Protein AF-Q4TG01-F1 (afdb_monomer)

pLDDT: mean 71.56, std 13.38, range [30.19, 90.31]

Solvent-accessible surface area (backbone atoms only — not comparable to full-atom values): 10300 Å² total; per-residue (Å²): 98,73,43,61,53,50,43,49,49,64,72,42,38,66,60,51,39,54,54,36,49,78,69,76,40,91,47,65,64,83,68,32,69,66,52,48,52,52,53,52,48,51,32,52,52,37,49,50,50,49,52,48,51,61,62,65,54,68,92,86,72,53,66,72,56,43,50,50,54,52,51,54,49,53,53,51,48,56,49,51,63,70,73,43,75,96,60,81,84,50,58,83,68,60,74,43,61,68,64,52,43,45,57,72,39,56,73,74,56,63,52,87,84,39,61,79,87,46,28,66,51,44,50,56,53,55,71,29,66,68,59,50,52,46,34,71,74,60,34,60,84,54,31,62,78,72,60,56,87,89,33,57,61,60,49,50,53,51,49,62,55,48,55,78,46,40,74,51,53,62,48,52,70,75,74,109

Mean predicted aligned error: 15.12 Å

Secondary structure (DSSP, 8-state):
-HHHHHHHHHHTHHHHHHHHHHTT---HHHH-HHHHHHHHHHHHHHHHHHHHHHHH-STT--HHHHHHHHHHHHHHHHHHHHHS-SS-TTHHHHTTHHHHHHHH-GGG--STTS-HHHHHHHHHHHT-HHHHHHHHHH-HHHHGGGS-TT-HHHHHHHHHHHHHHHHHHHHHHH--

Sequence (176 aa):
TQGKVLHRCFELREEICLFLDNKGKDTTQLRDERFLCEMAFLCDITSHLNAVNLQLQGRGRVISDMYRTVKAFQTKRTLWEAQMPKENRFADFEAPKSRFALLSNPFAVDVESSPPNLQMELVELQCNDALKANSAAVGAAEFVRFLPDTMPQLITQAAQTLSMFGSTYLCEQLFS

Radius of gyration: 19.83 Å; Cα contacts (8 Å, |Δi|>4): 94; chains: 1; bounding box: 43×32×57 Å

Foldseek 3Di:
DVLVVLVVCLVCLVVVLVVCVVVVHDSPLSVDPVSNVVSVVVSVLVVLVLVLVVQQDDAPDFLVSNLVSVVVNVVVVVVVVVVDDPDCVCVVVVVCPVLVVCLSCLLPRDLVPDDPVQNVVSVVCNPDVVLVVVCRRPPSLCSLVVDDPVRVVSNVSSCVVVVVCVVVVVVVVVVD

Nearest PDB structures (foldseek):
  5xy9-assembly1_A  TM=2.878E-01  e=9.868E+00  Homo sapiens

Structure (mmCIF, N/CA/C/O backbone):
data_AF-Q4TG01-F1
#
_entry.id   AF-Q4TG01-F1
#
loop_
_atom_site.group_PDB
_atom_site.id
_atom_site.type_symbol
_atom_site.label_atom_id
_atom_site.label_alt_id
_atom_site.label_comp_id
_atom_site.label_asym_id
_atom_site.label_entity_id
_atom_site.label_seq_id
_atom_site.pdbx_PDB_ins_code
_atom_site.Cartn_x
_atom_site.Cartn_y
_atom_site.Cartn_z
_atom_site.occupancy
_atom_site.B_iso_or_equiv
_atom_site.auth_seq_id
_atom_site.auth_comp_id
_atom_site.auth_asym_id
_atom_site.auth_atom_id
_atom_site.pdbx_PDB_model_num
ATOM 1 N N . THR A 1 1 ? -5.962 -4.593 -12.462 1.00 56.16 1 THR A N 1
ATOM 2 C CA . THR A 1 1 ? -5.374 -3.706 -11.438 1.00 56.16 1 THR A CA 1
ATOM 3 C C . THR A 1 1 ? -4.028 -3.189 -11.917 1.00 56.16 1 THR A C 1
ATOM 5 O O . THR A 1 1 ? -3.395 -3.845 -12.741 1.00 56.16 1 THR A O 1
ATOM 8 N N . GLN A 1 2 ? -3.594 -2.018 -11.436 1.00 56.75 2 GLN A N 1
ATOM 9 C CA . GLN A 1 2 ? -2.339 -1.366 -11.852 1.00 56.75 2 GLN A CA 1
ATOM 10 C C . GLN A 1 2 ? -1.096 -2.249 -11.612 1.00 56.75 2 GLN A C 1
ATOM 12 O O . GLN A 1 2 ? -0.195 -2.258 -12.444 1.00 56.75 2 GLN A O 1
ATOM 17 N N . GLY A 1 3 ? -1.096 -3.087 -10.565 1.00 67.12 3 GLY A N 1
ATOM 18 C CA . GLY A 1 3 ? -0.018 -4.057 -10.310 1.00 67.12 3 GLY A CA 1
ATOM 19 C C . GLY A 1 3 ? 0.143 -5.122 -11.403 1.00 67.12 3 GLY A C 1
ATOM 20 O O . GLY A 1 3 ? 1.263 -5.454 -11.772 1.00 67.12 3 GLY A O 1
ATOM 21 N N . LYS A 1 4 ? -0.957 -5.601 -12.007 1.00 69.44 4 LYS A N 1
ATOM 22 C CA . LYS A 1 4 ? -0.893 -6.558 -13.132 1.00 69.44 4 LYS A CA 1
ATOM 23 C C . LYS A 1 4 ? -0.295 -5.929 -14.392 1.00 69.44 4 LYS A C 1
ATOM 25 O O . LYS A 1 4 ? 0.416 -6.602 -15.129 1.00 69.44 4 LYS A O 1
ATOM 30 N N . VAL A 1 5 ? -0.581 -4.647 -14.633 1.00 76.12 5 VAL A N 1
ATOM 31 C CA . VAL A 1 5 ? -0.000 -3.897 -15.757 1.00 76.12 5 VAL A CA 1
ATOM 32 C C . VAL A 1 5 ? 1.498 -3.716 -15.541 1.00 76.12 5 VAL A C 1
ATOM 34 O O . VAL A 1 5 ? 2.272 -3.981 -16.451 1.00 76.12 5 VAL A O 1
ATOM 37 N N . LEU A 1 6 ? 1.910 -3.341 -14.327 1.00 74.81 6 LEU A N 1
ATOM 38 C CA . LEU A 1 6 ? 3.318 -3.163 -13.980 1.00 74.81 6 LEU A CA 1
ATOM 39 C C . LEU A 1 6 ? 4.114 -4.471 -14.118 1.00 74.81 6 LEU A C 1
ATOM 41 O O . LEU A 1 6 ? 5.146 -4.483 -14.784 1.00 74.81 6 LEU A O 1
ATOM 45 N N . HIS A 1 7 ? 3.583 -5.575 -13.581 1.00 77.31 7 HIS A N 1
ATOM 46 C CA . HIS A 1 7 ? 4.184 -6.904 -13.715 1.00 77.31 7 HIS A CA 1
ATOM 47 C C . HIS A 1 7 ? 4.328 -7.308 -15.186 1.00 77.31 7 HIS A C 1
ATOM 49 O O . HIS A 1 7 ? 5.380 -7.775 -15.614 1.00 77.31 7 HIS A O 1
ATOM 55 N N . ARG A 1 8 ? 3.291 -7.063 -15.997 1.00 80.75 8 ARG A N 1
ATOM 56 C CA . ARG A 1 8 ? 3.320 -7.383 -17.426 1.00 80.75 8 ARG A CA 1
ATOM 57 C C . ARG A 1 8 ? 4.301 -6.511 -18.211 1.00 80.75 8 ARG A C 1
ATOM 59 O O . ARG A 1 8 ? 4.958 -7.016 -19.115 1.00 80.75 8 ARG A O 1
ATOM 66 N N . C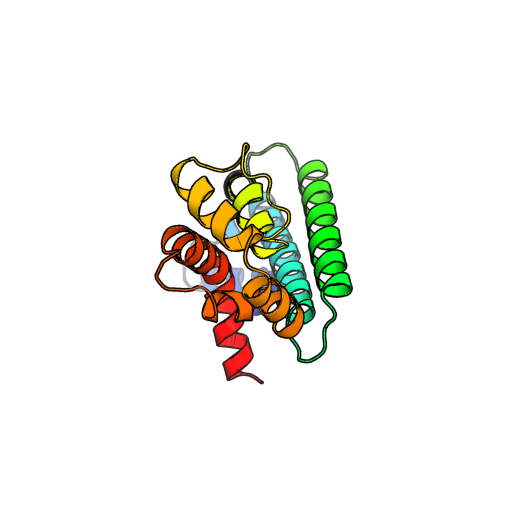YS A 1 9 ? 4.420 -5.228 -17.870 1.00 82.00 9 CYS A N 1
ATOM 67 C CA . CYS A 1 9 ? 5.432 -4.343 -18.447 1.00 82.00 9 CYS A CA 1
ATOM 68 C C . CYS A 1 9 ? 6.853 -4.794 -18.092 1.00 82.00 9 CYS A C 1
ATOM 70 O O . CYS A 1 9 ? 7.737 -4.704 -18.935 1.00 82.00 9 CYS A O 1
ATOM 72 N N . PHE A 1 10 ? 7.077 -5.289 -16.872 1.00 82.31 10 PHE A N 1
ATOM 73 C CA . PHE A 1 10 ? 8.383 -5.796 -16.452 1.00 82.31 10 PHE A CA 1
ATOM 74 C C . PHE A 1 10 ? 8.762 -7.110 -17.159 1.00 82.31 10 PHE A C 1
ATOM 76 O O . PHE A 1 10 ? 9.911 -7.289 -17.571 1.00 82.31 10 PHE A O 1
ATOM 83 N N . GLU A 1 11 ? 7.792 -8.012 -17.347 1.00 85.44 11 GLU A N 1
ATOM 84 C CA . GLU A 1 11 ? 7.964 -9.242 -18.133 1.00 85.44 11 GLU A CA 1
ATOM 85 C C . GLU A 1 11 ? 8.321 -8.945 -19.589 1.00 85.44 11 GLU A C 1
ATOM 87 O O . GLU A 1 11 ? 9.256 -9.536 -20.114 1.00 85.44 11 GLU A O 1
ATOM 92 N N . LEU A 1 12 ? 7.594 -8.014 -20.216 1.00 87.00 12 LEU A N 1
ATOM 93 C CA . LEU A 1 12 ? 7.741 -7.664 -21.632 1.00 87.00 12 LEU A CA 1
ATOM 94 C C . LEU A 1 12 ? 8.785 -6.568 -21.889 1.00 87.00 12 LEU A C 1
ATOM 96 O O . LEU A 1 12 ? 8.771 -5.924 -22.939 1.00 87.00 12 LEU A O 1
ATOM 100 N N . ARG A 1 13 ? 9.647 -6.268 -20.913 1.00 87.56 13 ARG A N 1
ATOM 101 C CA . ARG A 1 13 ? 10.547 -5.108 -20.985 1.00 87.56 13 ARG A CA 1
ATOM 102 C C . ARG A 1 13 ? 11.495 -5.169 -22.184 1.00 87.56 13 ARG A C 1
ATOM 104 O O . ARG A 1 13 ? 11.793 -4.128 -22.760 1.00 87.56 13 ARG A O 1
ATOM 111 N N . GLU A 1 14 ? 11.947 -6.358 -22.583 1.00 85.19 14 GLU A N 1
ATOM 112 C CA . GLU A 1 14 ? 12.873 -6.511 -23.710 1.00 85.19 14 GLU A CA 1
ATOM 113 C C . GLU A 1 14 ? 12.163 -6.267 -25.043 1.00 85.19 14 GLU A C 1
ATOM 115 O O . GLU A 1 14 ? 12.673 -5.553 -25.904 1.00 85.19 14 GLU A O 1
ATOM 120 N N . GLU A 1 15 ? 10.939 -6.766 -25.190 1.00 88.44 15 GLU A N 1
ATOM 121 C CA . GLU A 1 15 ? 10.090 -6.541 -26.355 1.00 88.44 15 GLU A CA 1
ATOM 122 C C . GLU A 1 15 ? 9.647 -5.078 -26.456 1.00 88.44 15 GLU A C 1
ATOM 124 O O . GLU A 1 15 ? 9.612 -4.512 -27.552 1.00 88.44 15 GLU A O 1
ATOM 129 N N . ILE A 1 16 ? 9.352 -4.442 -25.318 1.00 86.25 16 ILE A N 1
ATOM 130 C CA . ILE A 1 16 ? 9.046 -3.010 -25.232 1.00 86.25 16 ILE A CA 1
ATOM 131 C C . ILE A 1 16 ? 10.274 -2.184 -25.632 1.00 86.25 16 ILE A C 1
ATOM 133 O O . ILE A 1 16 ? 10.131 -1.262 -26.437 1.00 86.25 16 ILE A O 1
ATOM 137 N N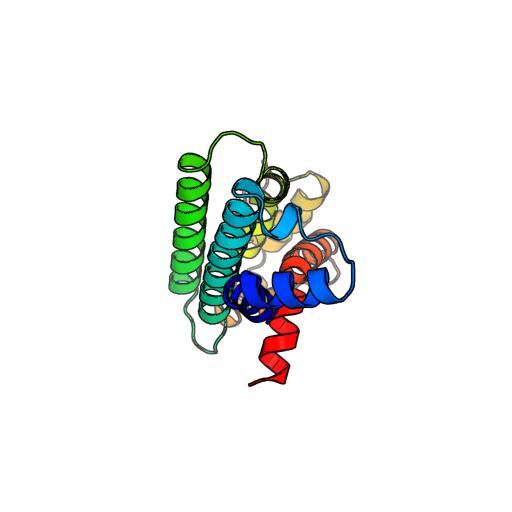 . CYS A 1 17 ? 11.471 -2.531 -25.146 1.00 86.94 17 CYS A N 1
ATOM 138 C CA . CYS A 1 17 ? 12.725 -1.907 -25.576 1.00 86.94 17 CYS A CA 1
ATOM 139 C C . CYS A 1 17 ? 12.904 -2.009 -27.092 1.00 86.94 17 CYS A C 1
ATOM 141 O O . CYS A 1 17 ? 13.040 -0.991 -27.764 1.00 86.94 17 CYS A O 1
ATOM 143 N N . LEU A 1 18 ? 12.814 -3.219 -27.648 1.00 87.25 18 LEU A N 1
ATOM 144 C CA . LEU A 1 18 ? 12.965 -3.452 -29.086 1.00 87.25 18 LEU A CA 1
ATOM 145 C C . LEU A 1 18 ? 11.940 -2.665 -29.913 1.00 87.25 18 LEU A C 1
ATOM 147 O O . LEU A 1 18 ? 12.270 -2.107 -30.961 1.00 87.25 18 LEU A O 1
ATOM 151 N N . PHE A 1 19 ? 10.689 -2.593 -29.456 1.00 89.19 19 PHE A N 1
ATOM 152 C CA . PHE A 1 19 ? 9.652 -1.809 -30.122 1.00 89.19 19 PHE A CA 1
ATOM 153 C C . PHE A 1 19 ? 9.953 -0.304 -30.097 1.00 89.19 19 PHE A C 1
ATOM 155 O O . PHE A 1 19 ? 9.785 0.369 -31.116 1.00 89.19 19 PHE A O 1
ATOM 162 N N . LEU A 1 20 ? 10.396 0.226 -28.956 1.00 86.38 20 LEU A N 1
ATOM 163 C CA . LEU A 1 20 ? 10.711 1.645 -28.784 1.00 86.38 20 LEU A CA 1
ATOM 164 C C . LEU A 1 20 ? 11.962 2.057 -29.568 1.00 86.38 20 LEU A C 1
ATOM 166 O O . LEU A 1 20 ? 11.935 3.090 -30.241 1.00 86.38 20 LEU A O 1
ATOM 170 N N . ASP A 1 21 ? 12.993 1.215 -29.588 1.00 88.31 21 ASP A N 1
ATOM 171 C CA . ASP A 1 21 ? 14.203 1.429 -30.388 1.00 88.31 21 ASP A CA 1
ATOM 172 C C . ASP A 1 21 ? 13.872 1.491 -31.885 1.00 88.31 21 ASP A C 1
ATOM 174 O O . ASP A 1 21 ? 14.289 2.412 -32.588 1.00 88.31 21 ASP A O 1
ATOM 178 N N . ASN A 1 22 ? 13.016 0.582 -32.369 1.00 89.81 22 ASN A N 1
ATOM 179 C CA . ASN A 1 22 ? 12.523 0.588 -33.752 1.00 89.81 22 ASN A CA 1
ATOM 180 C C . ASN A 1 22 ? 11.694 1.838 -34.102 1.00 89.81 22 ASN A C 1
ATOM 182 O O . ASN A 1 22 ? 11.492 2.151 -35.276 1.00 89.81 22 ASN A O 1
ATOM 186 N N . LYS A 1 23 ? 11.195 2.561 -33.096 1.00 90.31 23 LYS A N 1
ATOM 187 C CA . LYS A 1 23 ? 10.497 3.845 -33.248 1.00 90.31 23 LYS A CA 1
ATOM 188 C C . LYS A 1 23 ? 11.417 5.052 -33.029 1.00 90.31 23 LYS A C 1
ATOM 190 O O . LYS A 1 23 ? 10.921 6.179 -33.033 1.00 90.31 23 LYS A O 1
ATOM 195 N N . GLY A 1 24 ? 12.721 4.836 -32.841 1.00 86.50 24 GLY A N 1
ATOM 196 C CA . GLY A 1 24 ? 13.700 5.887 -32.556 1.00 86.50 24 GLY A CA 1
ATOM 197 C C . GLY A 1 24 ? 13.475 6.568 -31.204 1.00 86.50 24 GLY A C 1
ATOM 198 O O . GLY A 1 24 ? 13.753 7.758 -31.065 1.00 86.50 24 GLY A O 1
ATOM 199 N N . LYS A 1 25 ? 12.893 5.857 -30.231 1.00 87.38 25 LYS A N 1
ATOM 200 C CA . LYS A 1 25 ? 12.692 6.344 -28.861 1.00 87.38 25 LYS A CA 1
ATOM 201 C C . LYS A 1 25 ? 13.834 5.873 -27.969 1.00 87.38 25 LYS A C 1
ATOM 203 O O . LYS A 1 25 ? 14.366 4.790 -28.166 1.00 87.38 25 LYS A O 1
ATOM 208 N N . ASP A 1 26 ? 14.186 6.697 -26.988 1.00 84.31 26 ASP A N 1
ATOM 209 C CA . ASP A 1 26 ? 15.216 6.368 -26.006 1.00 84.31 26 ASP A CA 1
ATOM 210 C C . ASP A 1 26 ? 14.729 5.268 -25.045 1.00 84.31 26 ASP A C 1
ATOM 212 O O . ASP A 1 26 ? 13.642 5.371 -24.472 1.00 84.31 26 ASP A O 1
ATOM 216 N N . THR A 1 27 ? 15.539 4.221 -24.887 1.00 84.69 27 THR A N 1
ATOM 217 C CA . THR A 1 27 ? 15.286 3.065 -24.013 1.00 84.69 27 THR A CA 1
ATOM 218 C C . THR A 1 27 ? 16.359 2.885 -22.940 1.00 84.69 27 THR A C 1
ATOM 220 O O . THR A 1 27 ? 16.364 1.869 -22.246 1.00 84.69 27 THR A O 1
ATOM 223 N N . THR A 1 28 ? 17.258 3.860 -22.762 1.00 84.62 28 THR A N 1
ATOM 224 C CA . THR A 1 28 ? 18.369 3.788 -21.796 1.00 84.62 28 THR A CA 1
ATOM 225 C C . THR A 1 28 ? 17.913 3.412 -20.385 1.00 84.62 28 THR A C 1
ATOM 227 O O . THR A 1 28 ? 18.506 2.526 -19.776 1.00 84.62 28 THR A O 1
ATOM 230 N N . GLN A 1 29 ? 16.811 3.992 -19.897 1.00 74.25 29 GLN A N 1
ATOM 231 C CA . GLN A 1 29 ? 16.250 3.671 -18.577 1.00 74.25 29 GLN A CA 1
ATOM 232 C C . GLN A 1 29 ? 15.774 2.217 -18.457 1.00 74.25 29 GLN A C 1
ATOM 234 O O . GLN A 1 29 ? 16.015 1.577 -17.443 1.00 74.25 29 GLN A O 1
ATOM 239 N N . LEU A 1 30 ? 15.154 1.654 -19.498 1.00 77.69 30 LEU A N 1
ATOM 240 C CA . LEU A 1 30 ? 14.654 0.270 -19.484 1.00 77.69 30 LEU A CA 1
ATOM 241 C C . LEU A 1 30 ? 15.778 -0.780 -19.544 1.00 77.69 30 LEU A C 1
ATOM 243 O O . LEU A 1 30 ? 15.523 -1.974 -19.392 1.00 77.69 30 LEU A O 1
ATOM 247 N N . ARG A 1 31 ? 17.016 -0.338 -19.781 1.00 79.06 31 ARG A N 1
ATOM 248 C CA . ARG A 1 31 ? 18.232 -1.159 -19.792 1.00 79.06 31 ARG A CA 1
ATOM 249 C C . ARG A 1 31 ? 19.115 -0.908 -18.566 1.00 79.06 31 ARG A C 1
ATOM 251 O O . ARG A 1 31 ? 20.080 -1.639 -18.367 1.00 79.06 31 ARG A O 1
ATOM 258 N N . ASP A 1 32 ? 18.809 0.116 -17.772 1.00 81.12 32 ASP A N 1
ATOM 259 C CA . ASP A 1 32 ? 19.563 0.464 -16.574 1.00 81.12 32 ASP A CA 1
ATOM 260 C C . ASP A 1 32 ? 19.262 -0.527 -15.443 1.00 81.12 32 ASP A C 1
ATOM 262 O O . ASP A 1 32 ? 18.115 -0.734 -15.046 1.00 81.12 32 ASP A O 1
ATOM 266 N N . GLU A 1 33 ? 20.309 -1.149 -14.908 1.00 74.75 33 GLU A N 1
ATOM 267 C CA . GLU A 1 33 ? 20.180 -2.201 -13.898 1.00 74.75 33 GLU A CA 1
ATOM 268 C C . GLU A 1 33 ? 19.540 -1.691 -12.596 1.00 74.75 33 GLU A C 1
ATOM 270 O O . GLU A 1 33 ? 18.791 -2.426 -11.946 1.00 74.75 33 GLU A O 1
ATOM 275 N N . ARG A 1 34 ? 19.768 -0.420 -12.225 1.00 73.00 34 ARG A N 1
ATOM 276 C CA . ARG A 1 34 ? 19.151 0.171 -11.026 1.00 73.00 34 ARG A CA 1
ATOM 277 C C . ARG A 1 34 ? 17.665 0.402 -11.242 1.00 73.00 34 ARG A C 1
ATOM 279 O O . ARG A 1 34 ? 16.872 0.004 -10.392 1.00 73.00 34 ARG A O 1
ATOM 286 N N . PHE A 1 35 ? 17.289 0.969 -12.384 1.00 77.56 35 PHE A N 1
ATOM 287 C CA . PHE A 1 35 ? 15.892 1.161 -12.757 1.00 77.56 35 PHE A CA 1
ATOM 288 C C . PHE A 1 35 ? 15.140 -0.174 -12.824 1.00 77.56 35 PHE A C 1
ATOM 290 O O . PHE A 1 35 ? 14.023 -0.287 -12.322 1.00 77.56 35 PHE A O 1
ATOM 297 N N . LEU A 1 36 ? 15.763 -1.221 -13.372 1.00 76.50 36 LEU A N 1
ATOM 298 C CA . LEU A 1 36 ? 15.176 -2.562 -13.401 1.00 76.50 36 LEU A CA 1
ATOM 299 C C . LEU A 1 36 ? 14.981 -3.144 -11.999 1.00 76.50 36 LEU A C 1
ATOM 301 O O . LEU A 1 36 ? 13.934 -3.734 -11.730 1.00 76.50 36 LEU A O 1
ATOM 305 N N . CYS A 1 37 ? 15.933 -2.937 -11.088 1.00 73.44 37 CYS A N 1
ATOM 306 C CA . CYS A 1 37 ? 15.771 -3.332 -9.690 1.00 73.44 37 CYS A CA 1
ATOM 307 C C . CYS A 1 37 ? 14.619 -2.577 -9.009 1.00 73.44 37 CYS A C 1
ATOM 309 O O . CYS A 1 37 ? 13.855 -3.171 -8.250 1.00 73.44 37 CYS A O 1
ATOM 311 N N . GLU A 1 38 ? 14.456 -1.283 -9.288 1.00 71.06 38 GLU A N 1
ATOM 312 C CA . GLU A 1 38 ? 13.347 -0.478 -8.760 1.00 71.06 38 GLU A CA 1
ATOM 313 C C . GLU A 1 38 ? 11.997 -0.919 -9.320 1.00 71.06 38 GLU A C 1
ATOM 315 O O . GLU A 1 38 ? 11.020 -1.039 -8.580 1.00 71.06 38 GLU A O 1
ATOM 320 N N . MET A 1 39 ? 11.946 -1.229 -10.612 1.00 73.31 39 MET A N 1
ATOM 321 C CA . MET A 1 39 ? 10.736 -1.695 -11.271 1.00 73.31 39 MET A CA 1
ATOM 322 C C . MET A 1 39 ? 10.326 -3.095 -10.785 1.00 73.31 39 MET A C 1
ATOM 324 O O . MET A 1 39 ? 9.145 -3.313 -10.506 1.00 73.31 39 MET A O 1
ATOM 328 N N . ALA A 1 40 ? 11.281 -4.016 -10.612 1.00 75.69 40 ALA A N 1
ATOM 329 C CA . ALA A 1 40 ? 11.048 -5.334 -10.013 1.00 75.69 40 ALA A CA 1
ATOM 330 C C . ALA A 1 40 ? 10.507 -5.203 -8.584 1.00 75.69 40 ALA A C 1
ATOM 332 O O . ALA A 1 40 ? 9.500 -5.806 -8.220 1.00 75.69 40 ALA A O 1
ATOM 333 N N . PHE A 1 41 ? 11.115 -4.321 -7.798 1.00 74.12 41 PHE A N 1
ATOM 334 C CA . PHE A 1 41 ? 10.690 -4.075 -6.434 1.00 74.12 41 PHE A CA 1
ATOM 335 C C . PHE A 1 41 ? 9.277 -3.475 -6.337 1.00 74.12 41 PHE A C 1
ATOM 337 O O . PHE A 1 41 ? 8.468 -3.874 -5.494 1.00 74.12 41 PHE A O 1
ATOM 344 N N . LEU A 1 42 ? 8.936 -2.539 -7.226 1.00 71.94 42 LEU A N 1
ATOM 345 C CA . LEU A 1 42 ? 7.577 -2.011 -7.316 1.00 71.94 42 LEU A CA 1
ATOM 346 C C . LEU A 1 42 ? 6.571 -3.108 -7.696 1.00 71.94 42 LEU A C 1
ATOM 348 O O . LEU A 1 42 ? 5.451 -3.098 -7.174 1.00 71.94 42 LEU A O 1
ATOM 352 N N . CYS A 1 43 ? 6.954 -4.073 -8.544 1.00 74.44 43 CYS A N 1
ATOM 353 C CA . CYS A 1 43 ? 6.133 -5.254 -8.836 1.00 74.44 43 CYS A CA 1
ATOM 354 C C . CYS A 1 43 ? 5.896 -6.105 -7.578 1.00 74.44 43 CYS A C 1
ATOM 356 O O . CYS A 1 43 ? 4.760 -6.527 -7.339 1.00 74.44 43 CYS A O 1
ATOM 358 N N . ASP A 1 44 ? 6.916 -6.299 -6.740 1.00 74.31 44 ASP A N 1
ATOM 359 C CA . ASP A 1 44 ? 6.803 -7.060 -5.490 1.00 74.31 44 ASP A CA 1
ATOM 360 C C . ASP A 1 44 ? 5.875 -6.371 -4.478 1.00 74.31 44 ASP A C 1
ATOM 362 O O . ASP A 1 44 ? 4.950 -7.000 -3.949 1.00 74.31 44 ASP A O 1
ATOM 366 N N . ILE A 1 45 ? 6.041 -5.058 -4.253 1.00 72.31 45 ILE A N 1
ATOM 367 C CA . ILE A 1 45 ? 5.141 -4.294 -3.371 1.00 72.31 45 ILE A CA 1
ATOM 368 C C . ILE A 1 45 ? 3.713 -4.344 -3.895 1.00 72.31 45 ILE A C 1
ATOM 370 O O . ILE A 1 45 ? 2.794 -4.628 -3.127 1.00 72.31 45 ILE A O 1
ATOM 374 N N . THR A 1 46 ? 3.499 -4.036 -5.176 1.00 73.00 46 THR A N 1
ATOM 375 C CA . THR A 1 46 ? 2.139 -3.976 -5.730 1.00 73.00 46 THR A CA 1
ATOM 376 C C . THR A 1 46 ? 1.462 -5.340 -5.703 1.00 73.00 46 THR A C 1
ATOM 378 O O . THR A 1 46 ? 0.266 -5.412 -5.418 1.00 73.00 46 THR A O 1
ATOM 381 N N . SER A 1 47 ? 2.209 -6.428 -5.888 1.00 73.88 47 SER A N 1
ATOM 382 C CA . SER A 1 47 ? 1.701 -7.794 -5.729 1.00 73.88 47 SER A CA 1
ATOM 383 C C . SER A 1 47 ? 1.309 -8.093 -4.283 1.00 73.88 47 SER A C 1
ATOM 385 O O . SER A 1 47 ? 0.232 -8.638 -4.026 1.00 73.88 47 SER A O 1
ATOM 387 N N . HIS A 1 48 ? 2.128 -7.685 -3.312 1.00 70.38 48 HIS A N 1
ATOM 388 C CA . HIS A 1 48 ? 1.806 -7.850 -1.898 1.00 70.38 48 HIS A CA 1
ATOM 389 C C . HIS A 1 48 ? 0.645 -6.973 -1.430 1.00 70.38 48 HIS A C 1
ATOM 391 O O . HIS A 1 48 ? -0.198 -7.455 -0.676 1.00 70.38 48 HIS A O 1
ATOM 397 N N . LEU A 1 49 ? 0.548 -5.734 -1.910 1.00 69.69 49 LEU A N 1
ATOM 398 C CA . LEU A 1 49 ? -0.604 -4.866 -1.677 1.00 69.69 49 LEU A CA 1
ATOM 399 C C . LEU A 1 49 ? -1.874 -5.475 -2.265 1.00 69.69 49 LEU A C 1
ATOM 401 O O . LEU A 1 49 ? -2.893 -5.500 -1.587 1.00 69.69 49 LEU A O 1
ATOM 405 N N . ASN A 1 50 ? -1.813 -6.030 -3.477 1.00 73.94 50 ASN A N 1
ATOM 406 C CA . ASN A 1 50 ? -2.948 -6.720 -4.084 1.00 73.94 50 ASN A CA 1
ATOM 407 C C . ASN A 1 50 ? -3.351 -7.955 -3.258 1.00 73.94 50 ASN A C 1
ATOM 409 O O . ASN A 1 50 ? -4.535 -8.194 -3.047 1.00 73.94 50 ASN A O 1
ATOM 413 N N . ALA A 1 51 ? -2.383 -8.716 -2.737 1.00 72.44 51 ALA A N 1
ATOM 414 C CA . ALA A 1 51 ? -2.649 -9.855 -1.860 1.00 72.44 51 ALA A CA 1
ATOM 415 C C . ALA A 1 51 ? -3.291 -9.431 -0.530 1.00 72.44 51 ALA A C 1
ATOM 417 O O . ALA A 1 51 ? -4.243 -10.068 -0.089 1.00 72.44 51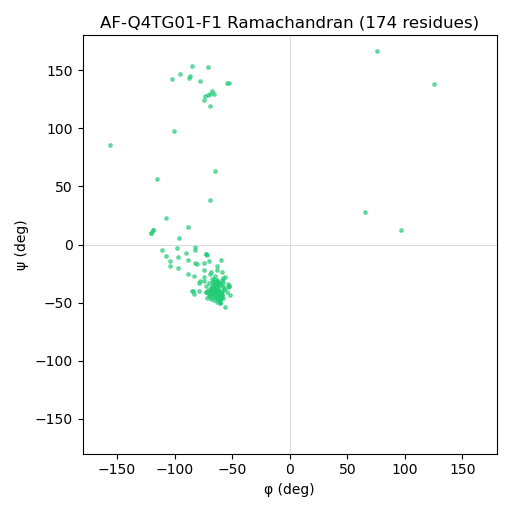 ALA A O 1
ATOM 418 N N . VAL A 1 52 ? -2.813 -8.348 0.092 1.00 70.25 52 VAL A N 1
ATOM 419 C CA . VAL A 1 52 ? -3.429 -7.773 1.298 1.00 70.25 52 VAL A CA 1
ATOM 420 C C . VAL A 1 52 ? -4.828 -7.253 0.993 1.00 70.25 52 VAL A C 1
ATOM 422 O O . VAL A 1 52 ? -5.744 -7.537 1.751 1.00 70.25 52 VAL A O 1
ATOM 425 N N . ASN A 1 53 ? -5.024 -6.555 -0.123 1.00 70.94 53 ASN A N 1
ATOM 426 C CA . ASN A 1 53 ? -6.316 -6.002 -0.525 1.00 70.94 53 ASN A CA 1
ATOM 427 C C . ASN A 1 53 ? -7.361 -7.110 -0.719 1.00 70.94 53 ASN A C 1
ATOM 429 O O . ASN A 1 53 ? -8.406 -7.088 -0.075 1.00 70.94 53 ASN A O 1
ATOM 433 N N . LEU A 1 54 ? -7.024 -8.155 -1.483 1.00 70.56 54 LEU A N 1
ATOM 434 C CA . LEU A 1 54 ? -7.842 -9.368 -1.599 1.00 70.56 54 LEU A CA 1
ATOM 435 C C . LEU A 1 54 ? -8.064 -10.042 -0.245 1.00 70.56 54 LEU A C 1
ATOM 437 O O . LEU A 1 54 ? -9.087 -10.688 -0.024 1.00 70.56 54 LEU A O 1
ATOM 441 N N . GLN A 1 55 ? -7.096 -9.914 0.668 1.00 67.56 55 GLN A N 1
ATOM 442 C CA . GLN A 1 55 ? -7.218 -10.476 1.998 1.00 67.56 55 GLN A CA 1
ATOM 443 C C . GLN A 1 55 ? -8.047 -9.640 2.985 1.00 67.56 55 GLN A C 1
ATOM 445 O O . GLN A 1 55 ? -8.447 -10.149 4.034 1.00 67.56 55 GLN A O 1
ATOM 450 N N . LEU A 1 56 ? -8.290 -8.374 2.685 1.00 66.31 56 LEU A N 1
ATOM 451 C CA . LEU A 1 56 ? -9.141 -7.494 3.476 1.00 66.31 56 LEU A CA 1
ATOM 452 C C . LEU A 1 56 ? -10.558 -7.427 2.899 1.00 66.31 56 LEU A C 1
ATOM 454 O O . LEU A 1 56 ? -11.494 -7.096 3.621 1.00 66.31 56 LEU A O 1
ATOM 458 N N . GLN A 1 57 ? -10.725 -7.784 1.625 1.00 64.25 57 GLN A N 1
ATOM 459 C CA . GLN A 1 57 ? -12.013 -7.873 0.953 1.00 64.25 57 GLN A CA 1
ATOM 460 C C . GLN A 1 57 ? -12.682 -9.246 1.155 1.00 64.25 57 GLN A C 1
ATOM 462 O O . GLN A 1 57 ? -12.033 -10.292 1.215 1.00 64.25 57 GLN A O 1
ATOM 467 N N . GLY A 1 58 ? -14.014 -9.239 1.247 1.00 59.56 58 GLY A N 1
ATOM 468 C CA . GLY A 1 58 ? -14.856 -10.431 1.378 1.00 59.56 58 GLY A CA 1
ATOM 469 C C . GLY A 1 58 ? -15.781 -10.380 2.597 1.00 59.56 58 GLY A C 1
ATOM 470 O O . GLY A 1 58 ? -15.379 -9.976 3.687 1.00 59.56 58 GLY A O 1
ATOM 471 N N . ARG A 1 59 ? -17.041 -10.802 2.425 1.00 50.56 59 ARG A N 1
ATOM 472 C CA . ARG A 1 59 ? -18.011 -10.902 3.530 1.00 50.56 59 ARG A CA 1
ATOM 473 C C . ARG A 1 59 ? -17.585 -12.013 4.502 1.00 50.56 59 ARG A C 1
ATOM 475 O O . ARG A 1 59 ? -17.291 -13.120 4.063 1.00 50.56 59 ARG A O 1
ATOM 482 N N . GLY A 1 60 ? -17.583 -11.725 5.808 1.00 60.84 60 GLY A N 1
ATOM 483 C CA . GLY A 1 60 ? -17.345 -12.720 6.868 1.00 60.84 60 GLY A CA 1
ATOM 484 C C . GLY A 1 60 ? -15.911 -12.815 7.410 1.00 60.84 60 GLY A C 1
ATOM 485 O O . GLY A 1 60 ? -15.601 -13.764 8.126 1.00 60.84 60 GLY A O 1
ATOM 486 N N . ARG A 1 61 ? -15.027 -11.860 7.095 1.00 63.78 61 ARG A N 1
ATOM 487 C CA . ARG A 1 61 ? -13.690 -11.761 7.707 1.00 63.78 61 ARG A CA 1
ATOM 488 C C . ARG A 1 61 ? -13.788 -11.255 9.146 1.00 63.78 61 ARG A C 1
ATOM 490 O O . ARG A 1 61 ? -14.364 -10.200 9.386 1.00 63.78 61 ARG A O 1
ATOM 497 N N . VAL A 1 62 ? -13.182 -11.970 10.092 1.00 73.50 62 VAL A N 1
ATOM 498 C CA . VAL A 1 62 ? -13.072 -11.499 11.480 1.00 73.50 62 VAL A CA 1
ATOM 499 C C . VAL A 1 62 ? -11.960 -10.449 11.567 1.00 73.50 62 VAL A C 1
ATOM 501 O O . VAL A 1 62 ? -10.896 -10.606 10.965 1.00 73.50 62 VAL A O 1
ATOM 504 N N . ILE A 1 63 ? -12.171 -9.390 12.354 1.00 65.69 63 ILE A N 1
ATOM 505 C CA . ILE A 1 63 ? -11.192 -8.304 12.557 1.00 65.69 63 ILE A CA 1
ATOM 506 C C . ILE A 1 63 ? -9.816 -8.822 12.981 1.00 65.69 63 ILE A C 1
ATOM 508 O O . ILE A 1 63 ? -8.796 -8.285 12.552 1.00 65.69 63 ILE A O 1
ATOM 512 N N . SER A 1 64 ? -9.765 -9.887 13.783 1.00 65.69 64 SER A N 1
ATOM 513 C CA . SER A 1 64 ? -8.509 -10.518 14.197 1.00 65.69 64 SER A CA 1
ATOM 514 C C . SER A 1 64 ? -7.667 -10.999 13.013 1.00 65.69 64 SER A C 1
ATOM 516 O O . SER A 1 64 ? -6.442 -10.901 13.058 1.00 65.69 64 SER A O 1
ATOM 518 N N . ASP A 1 65 ? -8.303 -11.489 11.950 1.00 65.94 65 ASP A N 1
ATOM 519 C CA . ASP A 1 65 ? -7.611 -11.988 10.762 1.00 65.94 65 ASP A CA 1
ATOM 520 C C . ASP A 1 65 ? -7.150 -10.836 9.872 1.00 65.94 65 ASP A C 1
ATOM 522 O O . ASP A 1 65 ? -6.009 -10.833 9.412 1.00 65.94 65 ASP A O 1
ATOM 526 N N . MET A 1 66 ? -7.976 -9.796 9.727 1.00 70.25 66 MET A N 1
ATOM 527 C CA . MET A 1 66 ? -7.584 -8.556 9.046 1.00 70.25 66 MET A CA 1
ATOM 528 C C . MET A 1 66 ? -6.378 -7.903 9.738 1.00 70.25 66 MET A C 1
ATOM 530 O O . MET A 1 66 ? -5.407 -7.533 9.077 1.00 70.25 66 MET A O 1
ATOM 534 N N . TYR A 1 67 ? -6.390 -7.839 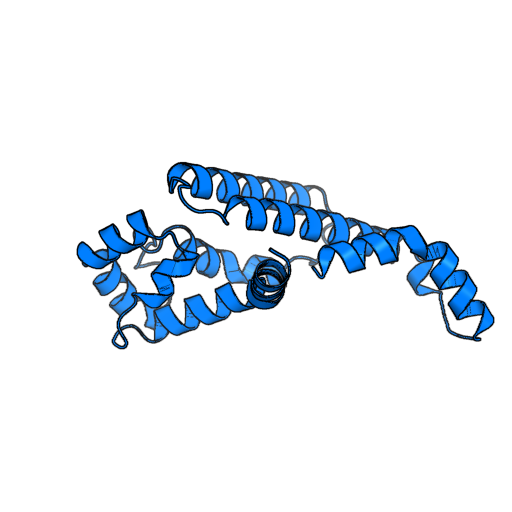11.074 1.00 69.94 67 TYR A N 1
ATOM 535 C CA . TYR A 1 67 ? -5.277 -7.329 11.876 1.00 69.94 67 TYR A CA 1
ATOM 536 C C . TYR A 1 67 ? -3.992 -8.134 11.654 1.00 69.94 67 TYR A C 1
ATOM 538 O O . TYR A 1 67 ? -2.927 -7.549 11.459 1.00 69.94 67 TYR A O 1
ATOM 546 N N . ARG A 1 68 ? -4.074 -9.472 11.632 1.00 71.31 68 ARG A N 1
ATOM 547 C CA . ARG A 1 68 ? -2.919 -10.341 11.346 1.00 71.31 68 ARG A CA 1
ATOM 548 C C . ARG A 1 68 ? -2.351 -10.090 9.952 1.00 71.31 68 ARG A C 1
ATOM 550 O O . ARG A 1 68 ? -1.134 -9.978 9.820 1.00 71.31 68 ARG A O 1
ATOM 557 N N . THR A 1 69 ? -3.204 -9.955 8.937 1.00 70.00 69 THR A N 1
ATOM 558 C CA . THR A 1 69 ? -2.784 -9.653 7.562 1.00 70.00 69 THR A CA 1
ATOM 559 C C . THR A 1 69 ? -2.077 -8.299 7.471 1.00 70.00 69 THR A C 1
ATOM 561 O O . THR A 1 69 ? -0.989 -8.214 6.897 1.00 70.00 69 THR A O 1
ATOM 564 N N . VAL A 1 70 ? -2.642 -7.249 8.076 1.00 74.06 70 VAL A N 1
ATOM 565 C CA . VAL A 1 70 ? -2.030 -5.909 8.090 1.00 74.06 70 VAL A CA 1
ATOM 566 C C . VAL A 1 70 ? -0.705 -5.921 8.850 1.00 74.06 70 VAL A C 1
ATOM 568 O O . VAL A 1 70 ? 0.294 -5.401 8.354 1.00 74.06 70 VAL A O 1
ATOM 571 N N . LYS A 1 71 ? -0.657 -6.569 10.019 1.00 74.62 71 LYS A N 1
ATOM 572 C CA . LYS A 1 71 ? 0.565 -6.687 10.823 1.00 74.62 71 LYS A CA 1
ATOM 573 C C . LYS A 1 71 ? 1.664 -7.439 10.072 1.00 74.62 71 LYS A C 1
ATOM 575 O O . LYS A 1 71 ? 2.803 -6.987 10.048 1.00 74.62 71 LYS A O 1
ATOM 580 N N . ALA A 1 72 ? 1.324 -8.539 9.400 1.00 76.31 72 ALA A N 1
ATOM 581 C CA . ALA A 1 72 ? 2.268 -9.290 8.576 1.00 76.31 72 ALA A CA 1
ATOM 582 C C . ALA A 1 72 ? 2.818 -8.445 7.415 1.00 76.31 72 ALA A C 1
ATOM 584 O O . ALA A 1 72 ? 4.008 -8.518 7.109 1.00 76.31 72 ALA A O 1
ATOM 585 N N . PHE A 1 73 ? 1.979 -7.618 6.787 1.00 76.38 73 PHE A N 1
ATOM 586 C CA . PHE A 1 73 ? 2.420 -6.690 5.747 1.00 76.38 73 PHE A CA 1
ATOM 587 C C . PHE A 1 73 ? 3.363 -5.611 6.293 1.00 76.38 73 PHE A C 1
ATOM 589 O O . PHE A 1 73 ? 4.412 -5.367 5.702 1.00 76.38 73 PHE A O 1
ATOM 596 N N . GLN A 1 74 ? 3.052 -5.026 7.453 1.00 72.88 74 GLN A N 1
ATOM 597 C CA . GLN A 1 74 ? 3.934 -4.068 8.128 1.00 72.88 74 GLN A CA 1
ATOM 598 C C . GLN A 1 74 ? 5.305 -4.680 8.446 1.00 72.88 74 GLN A C 1
ATOM 600 O O . GLN A 1 74 ? 6.325 -4.054 8.173 1.00 72.88 74 GLN A O 1
ATOM 605 N N . THR A 1 75 ? 5.345 -5.921 8.946 1.00 75.44 75 THR A N 1
ATOM 606 C CA . THR A 1 75 ? 6.606 -6.635 9.209 1.00 75.44 75 THR A CA 1
ATOM 607 C C . THR A 1 75 ? 7.411 -6.877 7.930 1.00 75.44 75 THR A C 1
ATOM 609 O O . THR A 1 75 ? 8.625 -6.672 7.916 1.00 75.44 75 THR A O 1
ATOM 612 N N . LYS A 1 76 ? 6.752 -7.272 6.833 1.00 72.56 76 LYS A N 1
ATOM 613 C CA . LYS A 1 76 ? 7.416 -7.426 5.527 1.00 72.56 76 LYS A CA 1
ATOM 614 C C . LYS A 1 76 ? 7.983 -6.103 5.023 1.00 72.56 76 LYS A C 1
ATOM 616 O O . LYS A 1 76 ? 9.116 -6.077 4.560 1.00 72.56 76 LYS A O 1
ATOM 621 N N . ARG A 1 77 ? 7.248 -5.002 5.198 1.00 69.25 77 ARG A N 1
ATOM 622 C CA . ARG A 1 77 ? 7.711 -3.659 4.835 1.00 69.25 77 ARG A CA 1
ATOM 623 C C . ARG A 1 77 ? 8.977 -3.264 5.592 1.00 69.25 77 ARG A C 1
ATOM 625 O O . ARG A 1 77 ? 9.948 -2.877 4.958 1.00 69.25 77 ARG A O 1
ATOM 632 N N . THR A 1 78 ? 9.005 -3.449 6.915 1.00 72.06 78 THR A N 1
ATOM 633 C CA . THR A 1 78 ? 10.208 -3.173 7.723 1.00 72.06 78 THR A CA 1
ATOM 634 C C . THR A 1 78 ? 11.397 -4.045 7.324 1.00 72.06 78 THR A C 1
ATOM 636 O O . THR A 1 78 ? 12.540 -3.602 7.385 1.00 72.06 78 THR A O 1
ATOM 639 N N . LEU A 1 79 ? 11.142 -5.284 6.891 1.00 73.44 79 LEU A N 1
ATOM 640 C CA . LEU A 1 79 ? 12.192 -6.170 6.400 1.00 73.44 79 LEU A CA 1
ATOM 641 C C . LEU A 1 79 ? 12.752 -5.675 5.058 1.00 73.44 79 LEU A C 1
ATOM 643 O O . LEU A 1 79 ? 13.967 -5.638 4.897 1.00 73.44 79 LEU A O 1
ATOM 647 N N . TRP A 1 80 ? 11.896 -5.245 4.127 1.00 70.31 80 TRP A N 1
ATOM 648 C CA . TRP A 1 80 ? 12.334 -4.660 2.855 1.00 70.31 80 TRP A CA 1
ATOM 649 C C . TRP A 1 80 ? 13.081 -3.342 3.048 1.00 70.31 80 TRP A C 1
ATOM 651 O O . TRP A 1 80 ? 14.112 -3.136 2.418 1.00 70.31 80 TRP A O 1
ATOM 661 N N . GLU A 1 81 ? 12.617 -2.482 3.957 1.00 68.31 81 GLU A N 1
ATOM 662 C CA . GLU A 1 81 ? 13.321 -1.252 4.345 1.00 68.31 81 GLU A CA 1
ATOM 663 C C . GLU A 1 81 ? 14.737 -1.557 4.868 1.00 68.31 81 GLU A C 1
ATOM 665 O O . GLU A 1 81 ? 15.676 -0.832 4.550 1.00 68.31 81 GLU A O 1
ATOM 670 N N . ALA A 1 82 ? 14.912 -2.650 5.621 1.00 68.69 82 ALA A N 1
ATOM 671 C CA . ALA A 1 82 ? 16.213 -3.077 6.142 1.00 68.69 82 ALA A CA 1
ATOM 672 C C . ALA A 1 82 ? 17.108 -3.774 5.099 1.00 68.69 82 ALA A C 1
ATOM 674 O O . ALA A 1 82 ? 18.332 -3.695 5.190 1.00 68.69 82 ALA A O 1
ATOM 675 N N . GLN A 1 83 ? 16.513 -4.482 4.135 1.00 62.62 83 GLN A N 1
ATOM 676 C CA . GLN A 1 83 ? 17.228 -5.208 3.078 1.00 62.62 83 GLN A CA 1
ATOM 677 C C . GLN A 1 83 ? 17.649 -4.306 1.912 1.00 62.62 83 GLN A C 1
ATOM 679 O O . GLN A 1 83 ? 18.508 -4.692 1.119 1.00 62.62 83 GLN A O 1
ATOM 684 N N . MET A 1 84 ? 17.072 -3.110 1.803 1.00 59.28 84 MET A N 1
ATOM 685 C CA . MET A 1 84 ? 17.386 -2.170 0.736 1.00 59.28 84 MET A CA 1
ATOM 686 C C . MET A 1 84 ? 18.578 -1.265 1.086 1.00 59.28 84 MET A C 1
ATOM 688 O O . MET A 1 84 ? 18.709 -0.819 2.228 1.00 59.28 84 MET A O 1
ATOM 692 N N . PRO A 1 85 ? 19.436 -0.920 0.104 1.00 57.84 85 PRO A N 1
ATOM 693 C CA . PRO A 1 85 ? 20.415 0.149 0.264 1.00 57.84 85 PRO A CA 1
ATOM 694 C C . PRO A 1 85 ? 19.719 1.434 0.724 1.00 57.84 85 PRO A C 1
ATOM 696 O O . PRO A 1 85 ? 18.635 1.747 0.226 1.00 57.84 85 PRO A O 1
ATOM 699 N N . LYS A 1 86 ? 20.346 2.161 1.663 1.00 52.72 86 LYS A N 1
ATOM 700 C CA . LYS A 1 86 ? 19.889 3.441 2.237 1.00 52.72 86 LYS A CA 1
ATOM 701 C C . LYS A 1 86 ? 19.850 4.561 1.190 1.00 52.72 86 LYS A C 1
ATOM 703 O O . LYS A 1 86 ? 20.553 5.557 1.305 1.00 52.72 86 LYS A O 1
ATOM 708 N N . GLU A 1 87 ? 19.028 4.422 0.175 1.00 52.00 87 GLU A N 1
ATOM 709 C CA . GLU A 1 87 ? 18.468 5.576 -0.499 1.00 52.00 87 GLU A CA 1
ATOM 710 C C . GLU A 1 87 ? 17.041 5.725 0.003 1.00 52.00 87 GLU A C 1
ATOM 712 O O . GLU A 1 87 ? 16.366 4.742 0.304 1.00 52.00 87 GLU A O 1
ATOM 717 N N . ASN A 1 88 ? 16.624 6.973 0.175 1.00 51.31 88 ASN A N 1
ATOM 718 C CA . ASN A 1 88 ? 15.443 7.441 0.900 1.00 51.31 88 ASN A CA 1
ATOM 719 C C . ASN A 1 88 ? 14.108 7.073 0.201 1.00 51.31 88 ASN A C 1
ATOM 721 O O . ASN A 1 88 ? 13.168 7.861 0.164 1.00 51.31 88 ASN A O 1
ATOM 725 N N . ARG A 1 89 ? 14.029 5.876 -0.391 1.00 51.88 89 ARG A N 1
ATOM 726 C CA . ARG A 1 89 ? 13.037 5.420 -1.375 1.00 51.88 89 ARG A CA 1
ATOM 727 C C . ARG A 1 89 ? 11.647 5.152 -0.789 1.00 51.88 89 ARG A C 1
ATOM 729 O O . ARG A 1 89 ? 10.706 4.944 -1.544 1.00 51.88 89 ARG A O 1
ATOM 736 N N . PHE A 1 90 ? 11.505 5.196 0.540 1.00 48.59 90 PHE A N 1
ATOM 737 C CA . PHE A 1 90 ? 10.227 5.060 1.258 1.00 48.59 90 PHE A CA 1
ATOM 738 C C . PHE A 1 90 ? 9.851 6.280 2.092 1.00 48.59 90 PHE A C 1
ATOM 740 O O . PHE A 1 90 ? 8.927 6.174 2.895 1.00 48.59 90 PHE A O 1
ATOM 747 N N . ALA A 1 91 ? 10.516 7.430 1.941 1.00 48.66 91 ALA A N 1
ATOM 748 C CA . ALA A 1 91 ? 10.153 8.624 2.710 1.00 48.66 91 ALA A CA 1
ATOM 749 C C . ALA A 1 91 ? 8.648 8.961 2.573 1.00 48.66 91 ALA A C 1
ATOM 751 O O . ALA A 1 91 ? 7.989 9.294 3.559 1.00 48.66 91 ALA A O 1
ATOM 752 N N . ASP A 1 92 ? 8.076 8.719 1.390 1.00 45.41 92 ASP A N 1
ATOM 753 C CA . ASP A 1 92 ? 6.649 8.913 1.102 1.00 45.41 92 ASP A CA 1
ATOM 754 C C . ASP A 1 92 ? 5.731 7.894 1.820 1.00 45.41 92 ASP A C 1
ATOM 756 O O . ASP A 1 92 ? 4.571 8.190 2.112 1.00 45.41 92 ASP A O 1
ATOM 760 N N . PHE A 1 93 ? 6.249 6.706 2.167 1.00 43.62 93 PHE A N 1
ATOM 761 C CA . PHE A 1 93 ? 5.563 5.643 2.926 1.00 43.62 93 PHE A CA 1
ATOM 762 C C . PHE A 1 93 ? 5.874 5.648 4.436 1.00 43.62 93 PHE A C 1
ATOM 764 O O . PHE A 1 93 ? 5.205 4.944 5.208 1.00 43.62 93 PHE A O 1
ATOM 771 N N . GLU A 1 94 ? 6.866 6.422 4.875 1.00 48.00 94 GLU A N 1
ATOM 772 C CA . GLU A 1 94 ? 7.171 6.682 6.287 1.00 48.00 94 GLU A CA 1
ATOM 773 C C . GLU A 1 94 ? 6.219 7.728 6.885 1.00 48.00 94 GLU A C 1
ATOM 775 O O . GLU A 1 94 ? 5.798 7.597 8.035 1.00 48.00 94 GLU A O 1
ATOM 780 N N . ALA A 1 95 ? 5.777 8.693 6.074 1.00 48.38 95 ALA A N 1
ATOM 781 C CA . ALA A 1 95 ? 4.818 9.726 6.460 1.00 48.38 95 ALA A CA 1
ATOM 782 C C . ALA A 1 95 ? 3.438 9.232 6.981 1.00 48.38 95 ALA A C 1
ATOM 784 O O . ALA A 1 95 ? 2.858 9.938 7.807 1.00 48.38 95 ALA A O 1
ATOM 785 N N . PRO A 1 96 ? 2.862 8.067 6.594 1.00 54.22 96 PRO A N 1
ATOM 786 C CA . PRO A 1 96 ? 1.508 7.696 7.018 1.00 54.22 96 PRO A CA 1
ATOM 787 C C . PRO A 1 96 ? 1.423 6.573 8.070 1.00 54.22 96 PRO A C 1
ATOM 789 O O . PRO A 1 96 ? 0.372 5.944 8.173 1.00 54.22 96 PRO A O 1
ATOM 792 N N . LYS A 1 97 ? 2.453 6.294 8.887 1.00 52.91 97 LYS A N 1
ATOM 793 C CA . LYS A 1 97 ? 2.335 5.270 9.959 1.00 52.91 97 LYS A CA 1
ATOM 794 C C . LYS A 1 97 ? 1.146 5.533 10.906 1.00 52.91 97 LYS A C 1
ATOM 796 O O . LYS A 1 97 ? 0.407 4.599 11.214 1.00 52.91 97 LYS A O 1
ATOM 801 N N . SER A 1 98 ? 0.897 6.790 11.289 1.00 56.00 98 SER A N 1
ATOM 802 C CA . SER A 1 98 ? -0.276 7.169 12.101 1.00 56.00 98 SER A CA 1
ATOM 803 C C . SER A 1 98 ? -1.593 7.117 11.313 1.00 56.00 98 SER A C 1
ATOM 805 O O . SER A 1 98 ? -2.615 6.689 11.844 1.00 56.00 98 SER A O 1
ATOM 807 N N . ARG A 1 99 ? -1.567 7.469 10.019 1.00 57.47 99 ARG A N 1
ATOM 808 C CA . ARG A 1 99 ? -2.754 7.475 9.139 1.00 57.47 99 ARG A CA 1
ATOM 809 C C . ARG A 1 99 ? -3.285 6.061 8.895 1.00 57.47 99 ARG A C 1
ATOM 811 O O . ARG A 1 99 ? -4.492 5.843 8.931 1.00 57.47 99 ARG A O 1
ATOM 818 N N . PHE A 1 100 ? -2.397 5.075 8.740 1.00 61.78 100 PHE A N 1
ATOM 819 C CA . PHE A 1 100 ? -2.795 3.667 8.631 1.00 61.78 100 PHE A CA 1
ATOM 820 C C . PHE A 1 100 ? -3.229 3.055 9.970 1.00 61.78 100 PHE A C 1
ATOM 822 O O . PHE A 1 100 ? -4.096 2.178 9.977 1.00 61.78 100 PHE A O 1
ATOM 829 N N . ALA A 1 101 ? -2.666 3.501 11.100 1.00 63.50 101 ALA A N 1
ATOM 830 C CA . ALA A 1 101 ? -3.066 3.027 12.429 1.00 63.50 101 ALA A CA 1
ATOM 831 C C . ALA A 1 101 ? -4.532 3.369 12.737 1.00 63.50 101 ALA A C 1
ATOM 833 O O . ALA A 1 101 ? -5.260 2.532 13.268 1.00 63.50 101 ALA A O 1
ATOM 834 N N . LEU A 1 102 ? -4.976 4.551 12.308 1.00 64.19 102 LEU A N 1
ATOM 835 C CA . LEU A 1 102 ? -6.329 5.059 12.519 1.00 64.19 102 LEU A CA 1
ATOM 836 C C . LEU A 1 102 ? -7.400 4.258 11.758 1.00 64.19 102 LEU A C 1
ATOM 838 O O . LEU A 1 102 ? -8.492 4.057 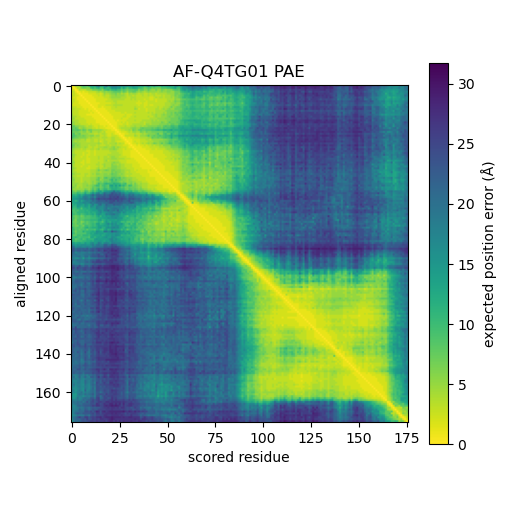12.275 1.00 64.19 102 LEU A O 1
ATOM 842 N N . LEU A 1 103 ? -7.077 3.710 10.583 1.00 61.25 103 LEU A N 1
ATOM 843 C CA . LEU A 1 103 ? -7.948 2.751 9.886 1.00 61.25 103 LEU A CA 1
ATOM 844 C C . LEU A 1 103 ? -7.785 1.313 10.386 1.00 61.25 103 LEU A C 1
ATOM 846 O O . LEU A 1 103 ? -8.720 0.524 10.295 1.00 61.25 103 LEU A O 1
ATOM 850 N N . SER A 1 104 ? -6.611 0.955 10.909 1.00 64.31 104 SER A N 1
ATOM 851 C CA . SER A 1 104 ? -6.369 -0.394 11.433 1.00 64.31 104 SER A CA 1
ATOM 852 C C . SER A 1 104 ? -7.121 -0.630 12.741 1.00 64.31 104 SER A C 1
ATOM 854 O O . SER A 1 104 ? -7.676 -1.708 12.945 1.00 64.31 104 SER A O 1
ATOM 856 N N . ASN A 1 105 ? -7.124 0.363 13.634 1.00 73.19 105 ASN A N 1
ATOM 857 C CA . ASN A 1 105 ? -7.894 0.333 14.869 1.00 73.19 105 ASN A CA 1
ATOM 858 C C . ASN A 1 105 ? -8.178 1.760 15.379 1.00 73.19 105 ASN A C 1
ATOM 860 O O . ASN A 1 105 ? -7.447 2.245 16.246 1.00 73.19 105 ASN A O 1
ATOM 864 N N . PRO A 1 106 ? -9.250 2.413 14.893 1.00 70.56 106 PRO A N 1
ATOM 865 C CA . PRO A 1 106 ? -9.600 3.777 15.297 1.00 70.56 106 PRO A CA 1
ATOM 866 C C . PRO A 1 106 ? -9.849 3.920 16.807 1.00 70.56 106 PRO A C 1
ATOM 868 O O . PRO A 1 106 ? -9.682 5.001 17.367 1.00 70.56 106 PRO A O 1
ATOM 871 N N . PHE A 1 107 ? -10.200 2.817 17.479 1.00 80.62 107 PHE A N 1
ATOM 872 C CA . PHE A 1 107 ? -10.547 2.786 18.899 1.00 80.62 107 PHE A CA 1
ATOM 873 C C . PHE A 1 107 ? -9.355 2.549 19.835 1.00 80.62 107 PHE A C 1
ATOM 875 O O . PHE A 1 107 ? -9.525 2.600 21.048 1.00 80.62 107 PHE A O 1
ATOM 882 N N . ALA A 1 108 ? -8.170 2.247 19.297 1.00 78.50 108 ALA A N 1
ATOM 883 C CA . ALA A 1 108 ? -6.942 2.051 20.077 1.00 78.50 108 ALA A CA 1
ATOM 884 C C . ALA A 1 108 ? -5.844 3.057 19.709 1.00 78.50 108 ALA A C 1
ATOM 886 O O . ALA A 1 108 ? -4.681 2.856 20.059 1.00 78.50 108 ALA A O 1
ATOM 887 N N . VAL A 1 109 ? -6.199 4.108 18.964 1.00 80.88 109 VAL A N 1
ATOM 888 C CA . VAL A 1 109 ? -5.290 5.216 18.671 1.00 80.88 109 VAL A CA 1
ATOM 889 C C . VAL A 1 109 ? -5.046 5.988 19.960 1.00 80.88 109 VAL A C 1
ATOM 891 O O . VAL A 1 109 ? -5.991 6.377 20.643 1.00 80.88 109 VAL A O 1
ATOM 894 N N . ASP A 1 110 ? -3.782 6.231 20.278 1.00 83.06 110 ASP A N 1
ATOM 895 C CA . ASP A 1 110 ? -3.440 7.116 21.380 1.00 83.06 110 ASP A CA 1
ATOM 896 C C . ASP A 1 110 ? -3.799 8.568 21.019 1.00 83.06 110 ASP A C 1
ATOM 898 O O . ASP A 1 110 ? -3.327 9.129 20.024 1.00 83.06 110 ASP A O 1
ATOM 902 N N . VAL A 1 111 ? -4.688 9.159 21.816 1.00 83.12 111 VAL A N 1
ATOM 903 C CA . VAL A 1 111 ? -5.205 10.513 21.598 1.00 83.12 111 VAL A CA 1
ATOM 904 C C . VAL A 1 111 ? -4.101 11.541 21.829 1.00 83.12 111 VAL A C 1
ATOM 906 O O . VAL A 1 111 ? -3.989 12.494 21.062 1.00 83.12 111 VAL A O 1
ATOM 909 N N . GLU A 1 112 ? -3.246 11.341 22.833 1.00 81.94 112 GLU A N 1
ATOM 910 C CA . GLU A 1 112 ? -2.244 12.337 23.229 1.00 81.94 112 GLU A CA 1
ATOM 911 C C . GLU A 1 112 ? -1.127 12.486 22.189 1.00 81.94 112 GLU A C 1
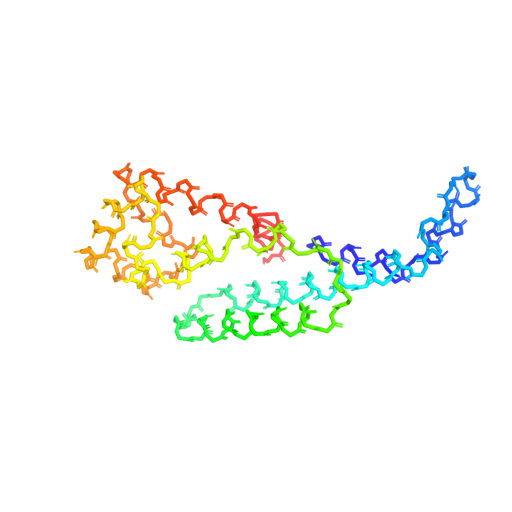ATOM 913 O O . GLU A 1 112 ? -0.643 13.594 21.952 1.00 81.94 112 GLU A O 1
ATOM 918 N N . SER A 1 113 ? -0.765 11.399 21.500 1.00 80.81 113 SER A N 1
ATOM 919 C CA . SER A 1 113 ? 0.178 11.436 20.372 1.00 80.81 113 SER A CA 1
ATOM 920 C C . SER A 1 113 ? -0.445 11.847 19.033 1.00 80.81 113 SER A C 1
ATOM 922 O O . SER A 1 113 ? 0.277 12.007 18.043 1.00 80.81 113 SER A O 1
ATOM 924 N N . SER A 1 114 ? -1.767 12.035 18.970 1.00 80.75 114 SER A N 1
ATOM 925 C CA . SER A 1 114 ? -2.467 12.425 17.743 1.00 80.75 114 SER A CA 1
ATOM 926 C C . SER A 1 114 ? -2.458 13.947 17.517 1.00 80.75 114 SER A C 1
ATOM 928 O O . SER A 1 114 ? -2.400 14.715 18.479 1.00 80.75 114 SER A O 1
ATOM 930 N N . PRO A 1 115 ? -2.549 14.424 16.257 1.00 79.88 115 PRO A N 1
ATOM 931 C CA . PRO A 1 115 ? -2.615 15.853 15.945 1.00 79.88 115 PRO A CA 1
ATOM 932 C C . PRO A 1 115 ? -3.759 16.568 16.688 1.00 79.88 115 PRO A C 1
ATOM 934 O O . PRO A 1 115 ? -4.863 16.021 16.719 1.00 79.88 115 PRO A O 1
ATOM 937 N N . PRO A 1 116 ? -3.565 17.796 17.217 1.00 82.75 116 PRO A N 1
ATOM 938 C CA . PRO A 1 116 ? -4.570 18.492 18.034 1.00 82.75 116 PRO A CA 1
ATOM 939 C C . PRO A 1 116 ? -5.948 18.626 17.375 1.00 82.75 116 PRO A C 1
ATOM 941 O O . PRO A 1 116 ? -6.974 18.543 18.041 1.00 82.75 116 PRO A O 1
ATOM 944 N N . ASN A 1 117 ? -5.985 18.781 16.049 1.00 82.81 117 ASN A N 1
ATOM 945 C CA . ASN A 1 117 ? -7.220 18.879 15.271 1.00 82.81 117 ASN A CA 1
ATOM 946 C C . ASN A 1 117 ? -8.017 17.563 15.187 1.00 82.81 117 ASN A C 1
ATOM 948 O O . ASN A 1 117 ? -9.169 17.601 14.780 1.00 82.81 117 ASN A O 1
ATOM 952 N N . LEU A 1 118 ? -7.421 16.419 15.539 1.00 82.69 118 LEU A N 1
ATOM 953 C CA . LEU A 1 118 ? -8.068 15.101 15.549 1.00 82.69 118 LEU A CA 1
ATOM 954 C C . LEU A 1 118 ? -8.426 14.621 16.958 1.00 82.69 118 LEU A C 1
ATOM 956 O O . LEU A 1 118 ? -9.245 13.718 17.090 1.00 82.69 118 LEU A O 1
ATOM 960 N N . GLN A 1 119 ? -7.828 15.197 18.005 1.00 87.75 119 GLN A N 1
ATOM 961 C CA . GLN A 1 119 ? -7.952 14.678 19.370 1.00 87.75 119 GLN A CA 1
ATOM 962 C C . GLN A 1 119 ? -9.404 14.642 19.859 1.00 87.75 119 GLN A C 1
ATOM 964 O O . GLN A 1 119 ? -9.837 13.617 20.374 1.00 87.75 119 GLN A O 1
ATOM 969 N N . MET A 1 120 ? -10.176 15.714 19.651 1.00 87.00 120 MET A N 1
ATOM 970 C CA . MET A 1 120 ? -11.580 15.749 20.088 1.00 87.00 120 MET A CA 1
ATOM 971 C C . MET A 1 120 ? -12.440 14.710 19.363 1.00 87.00 120 MET A C 1
ATOM 973 O O . MET A 1 120 ? -13.170 13.966 20.011 1.00 87.00 120 MET A O 1
ATOM 977 N N . GLU A 1 121 ? -12.310 14.603 18.038 1.00 88.31 121 GLU A N 1
ATOM 978 C CA . GLU A 1 121 ? -13.068 13.616 17.263 1.00 88.31 121 GLU A CA 1
ATOM 979 C C . GLU A 1 121 ? -12.663 12.179 17.627 1.00 88.31 121 GLU A C 1
ATOM 981 O O . GLU A 1 121 ? -13.513 11.297 17.682 1.00 88.31 121 GLU A O 1
ATOM 986 N N . LEU A 1 122 ? -11.381 11.932 17.928 1.00 86.44 122 LEU A N 1
ATOM 987 C CA . LEU A 1 122 ? -10.900 10.630 18.401 1.00 86.44 122 LEU A CA 1
ATOM 988 C C . LEU A 1 122 ? -11.471 10.261 19.771 1.00 86.44 122 LEU A C 1
ATOM 990 O O . LEU A 1 122 ? -11.824 9.102 19.974 1.00 86.44 122 LEU A O 1
ATOM 994 N N . VAL A 1 123 ? -11.593 11.220 20.692 1.00 85.62 123 VAL A N 1
ATOM 995 C CA . VAL A 1 123 ? -12.245 10.996 21.991 1.00 85.62 123 VAL A CA 1
ATOM 996 C C . VAL A 1 123 ? -13.718 10.650 21.789 1.00 85.62 123 VAL A C 1
ATOM 998 O O . VAL A 1 123 ? -14.183 9.637 22.308 1.00 85.62 123 VAL A O 1
ATOM 1001 N N . GLU A 1 124 ? -14.442 11.431 20.986 1.00 85.88 124 GLU A N 1
ATOM 1002 C CA . GLU A 1 124 ? -15.853 11.162 20.683 1.00 85.88 124 GLU A CA 1
ATO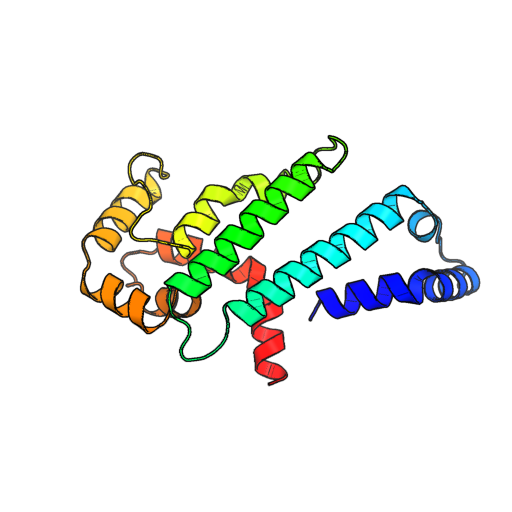M 1003 C C . GLU A 1 124 ? -16.052 9.797 20.014 1.00 85.88 124 GLU A C 1
ATOM 1005 O O . GLU A 1 124 ? -16.962 9.050 20.376 1.00 85.88 124 GLU A O 1
ATOM 1010 N N . LEU A 1 125 ? -15.176 9.444 19.072 1.00 86.12 125 LEU A N 1
ATOM 1011 C CA . LEU A 1 125 ? -15.167 8.147 18.408 1.00 86.12 125 LEU A CA 1
ATOM 1012 C C . LEU A 1 125 ? -14.939 7.010 19.410 1.00 86.12 125 LEU A C 1
ATOM 1014 O O . LEU A 1 125 ? -15.684 6.032 19.411 1.00 86.12 125 LEU A O 1
ATOM 1018 N N . GLN A 1 126 ? -13.928 7.138 20.275 1.00 86.25 126 GLN A N 1
ATOM 1019 C CA . GLN A 1 126 ? -13.546 6.116 21.255 1.00 86.25 126 GLN A CA 1
ATOM 1020 C C . GLN A 1 126 ? -14.593 5.912 22.352 1.00 86.25 126 GLN A C 1
ATOM 1022 O O . GLN A 1 126 ? -14.736 4.794 22.849 1.00 86.25 126 GLN A O 1
ATOM 1027 N N . CYS A 1 127 ? -15.353 6.954 22.689 1.00 84.88 127 CYS A N 1
ATOM 1028 C CA . CYS A 1 127 ? -16.458 6.896 23.643 1.00 84.88 127 CYS A CA 1
ATOM 1029 C C . CYS A 1 127 ? -17.781 6.391 23.037 1.00 84.88 127 CYS A C 1
ATOM 1031 O O . CYS A 1 127 ? -18.768 6.269 23.761 1.00 84.88 127 CYS A O 1
ATOM 1033 N N . ASN A 1 128 ? -17.837 6.101 21.732 1.00 85.00 128 ASN A N 1
ATOM 1034 C CA . ASN A 1 128 ? -19.069 5.709 21.055 1.00 85.00 128 ASN A CA 1
ATOM 1035 C C . ASN A 1 128 ? -19.162 4.187 20.841 1.00 85.00 128 ASN A C 1
ATOM 1037 O O . ASN A 1 128 ? -18.661 3.632 19.857 1.00 85.00 128 ASN A O 1
ATOM 1041 N N . ASP A 1 129 ? -19.877 3.513 21.743 1.00 84.44 129 ASP A N 1
ATOM 1042 C CA . ASP A 1 129 ? -20.071 2.058 21.701 1.00 84.44 129 ASP A CA 1
ATOM 1043 C C . ASP A 1 129 ? -20.837 1.574 20.458 1.00 84.44 129 ASP A C 1
ATOM 1045 O O . ASP A 1 129 ? -20.575 0.477 19.957 1.00 84.44 129 ASP A O 1
ATOM 1049 N N . ALA A 1 130 ? -21.744 2.391 19.910 1.00 85.44 130 ALA A N 1
ATOM 1050 C CA . ALA A 1 130 ? -22.486 2.047 18.697 1.00 85.44 130 ALA A CA 1
ATOM 1051 C C . ALA A 1 130 ? -21.573 2.049 17.462 1.00 85.44 130 ALA A C 1
ATOM 1053 O O . ALA A 1 130 ? -21.596 1.108 16.668 1.00 85.44 130 ALA A O 1
ATOM 1054 N N . LEU A 1 131 ? -20.711 3.062 17.326 1.00 82.56 131 LEU A N 1
ATOM 1055 C CA . LEU A 1 131 ? -19.699 3.108 16.267 1.00 82.56 131 LEU A CA 1
ATOM 1056 C C . LEU A 1 131 ? -18.684 1.973 16.422 1.00 82.56 131 LEU A C 1
ATOM 1058 O O . LEU A 1 131 ? -18.292 1.359 15.429 1.00 82.56 131 LEU A O 1
ATOM 1062 N N . LYS A 1 132 ? -18.317 1.624 17.657 1.00 82.12 132 LYS A N 1
ATOM 1063 C CA . LYS A 1 132 ? -17.443 0.483 17.942 1.00 82.12 132 LYS A CA 1
ATOM 1064 C C . LYS A 1 132 ? -18.059 -0.837 17.487 1.00 82.12 132 LYS A C 1
ATOM 1066 O O . LYS A 1 132 ? -17.398 -1.598 16.777 1.00 82.12 132 LYS A O 1
ATOM 1071 N N . ALA A 1 133 ? -19.329 -1.075 17.811 1.00 81.69 133 ALA A N 1
ATOM 1072 C CA . ALA A 1 133 ? -20.071 -2.249 17.357 1.00 81.69 133 ALA A CA 1
ATOM 1073 C C . ALA A 1 133 ? -20.221 -2.289 15.825 1.00 81.69 133 ALA A C 1
ATOM 1075 O O . ALA A 1 133 ? -20.004 -3.334 15.213 1.00 81.69 133 ALA A O 1
ATOM 1076 N N . ASN A 1 134 ? -20.506 -1.148 15.191 1.00 79.62 134 ASN A N 1
ATOM 1077 C CA . ASN A 1 134 ? -20.585 -1.050 13.733 1.00 79.62 134 ASN A CA 1
ATOM 1078 C C . ASN A 1 134 ? -19.240 -1.381 13.082 1.00 79.62 134 ASN A C 1
ATOM 1080 O O . ASN A 1 134 ? -19.191 -2.208 12.173 1.00 79.62 134 ASN A O 1
ATOM 1084 N N . SER A 1 135 ? -18.137 -0.819 13.587 1.00 74.25 135 SER A N 1
ATOM 1085 C CA . SER A 1 135 ? 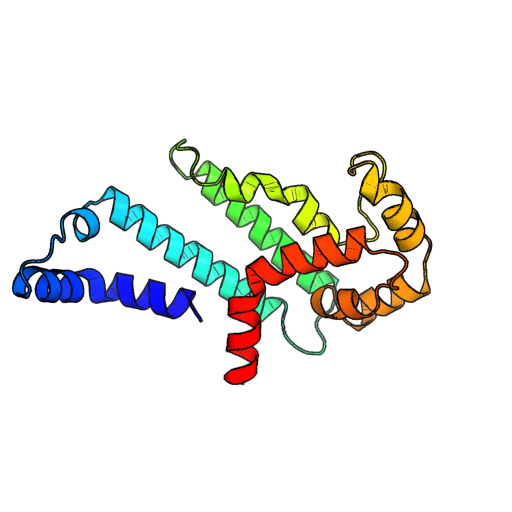-16.791 -1.129 13.090 1.00 74.25 135 SER A CA 1
ATOM 1086 C C . SER A 1 135 ? -16.478 -2.626 13.180 1.00 74.25 135 SER A C 1
ATOM 1088 O O . SER A 1 135 ? -15.902 -3.187 12.246 1.00 74.25 135 SER A O 1
ATOM 1090 N N . ALA A 1 136 ? -16.937 -3.279 14.259 1.00 74.50 136 ALA A N 1
ATOM 1091 C CA . ALA A 1 136 ? -16.788 -4.710 14.488 1.00 74.50 136 ALA A CA 1
ATOM 1092 C C . ALA A 1 136 ? -17.540 -5.564 13.459 1.00 74.50 136 ALA A C 1
ATOM 1094 O O . ALA A 1 136 ? -17.053 -6.622 13.061 1.00 74.50 136 ALA A O 1
ATOM 1095 N N . ALA A 1 137 ? -18.710 -5.092 13.024 1.00 75.81 137 ALA A N 1
ATOM 1096 C CA . ALA A 1 137 ? -19.596 -5.807 12.116 1.00 75.81 137 ALA A CA 1
ATOM 1097 C C . ALA A 1 137 ? -19.247 -5.613 10.631 1.00 75.81 137 ALA A C 1
ATOM 1099 O O . ALA A 1 137 ? -19.334 -6.570 9.861 1.00 75.81 137 ALA A O 1
ATOM 1100 N N . VAL A 1 138 ? -18.875 -4.395 10.215 1.00 73.00 138 VAL A N 1
ATOM 1101 C CA . VAL A 1 138 ? -18.685 -4.057 8.788 1.00 73.00 138 VAL A CA 1
ATOM 1102 C C . VAL 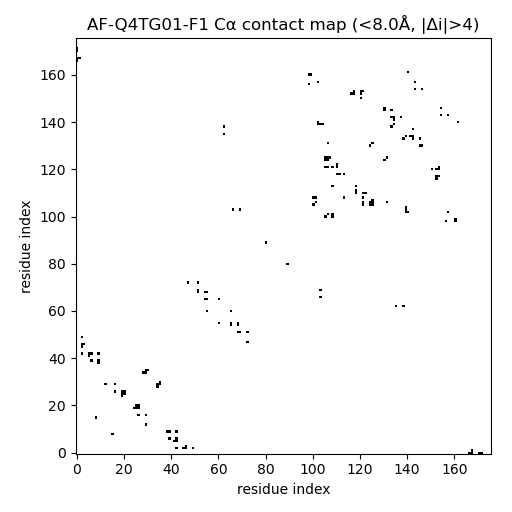A 1 138 ? -17.219 -3.969 8.349 1.00 73.00 138 VAL A C 1
ATOM 1104 O O . VAL A 1 138 ? -16.936 -3.986 7.152 1.00 73.00 138 VAL A O 1
ATOM 1107 N N . GLY A 1 139 ? -16.278 -3.915 9.296 1.00 67.88 139 GLY A N 1
ATOM 1108 C CA . GLY A 1 139 ? -14.850 -3.747 9.021 1.00 67.88 139 GLY A CA 1
ATOM 1109 C C . GLY A 1 139 ? -14.459 -2.310 8.644 1.00 67.88 139 GLY A C 1
ATOM 1110 O O . GLY A 1 139 ? -15.297 -1.463 8.344 1.00 67.88 139 GLY A O 1
ATOM 1111 N N . ALA A 1 140 ? -13.153 -2.023 8.656 1.00 65.69 140 ALA A N 1
ATOM 1112 C CA . ALA A 1 140 ? -12.615 -0.658 8.566 1.00 65.69 140 ALA A CA 1
ATOM 1113 C C . ALA A 1 140 ? -12.965 0.100 7.271 1.00 65.69 140 ALA A C 1
ATOM 1115 O O . ALA A 1 140 ? -13.138 1.313 7.307 1.00 65.69 140 ALA A O 1
ATOM 1116 N N . ALA A 1 141 ? -13.075 -0.599 6.136 1.00 64.75 141 ALA A N 1
ATOM 1117 C CA . ALA A 1 141 ? -13.356 0.028 4.843 1.00 64.75 141 ALA A CA 1
ATOM 1118 C C . ALA A 1 141 ? -14.798 0.559 4.745 1.00 64.75 141 ALA A C 1
ATOM 1120 O O . ALA A 1 141 ? -15.022 1.644 4.217 1.00 64.75 141 ALA A O 1
ATOM 1121 N N . GLU A 1 142 ? -15.765 -0.181 5.293 1.00 71.88 142 GLU A N 1
ATOM 1122 C CA . GLU A 1 142 ? -17.179 0.213 5.306 1.00 71.88 142 GLU A CA 1
ATOM 1123 C C . GLU A 1 142 ? -17.528 1.070 6.528 1.00 71.88 142 GLU A C 1
ATOM 1125 O O . GLU A 1 142 ? -18.436 1.896 6.461 1.00 71.88 142 GLU A O 1
ATOM 1130 N N . PHE A 1 143 ? -16.773 0.944 7.626 1.00 76.06 143 PHE A N 1
ATOM 1131 C CA . PHE A 1 143 ? -16.962 1.729 8.848 1.00 76.06 143 PHE A CA 1
ATOM 1132 C C . PHE A 1 143 ? -16.971 3.242 8.599 1.00 76.06 143 PHE A C 1
ATOM 1134 O O . PHE A 1 143 ? -17.762 3.959 9.205 1.00 76.06 143 PHE A O 1
ATOM 1141 N N . VAL A 1 144 ? -16.146 3.722 7.664 1.00 74.81 144 VAL A N 1
ATOM 1142 C CA . VAL A 1 144 ? -16.039 5.149 7.315 1.00 74.81 144 VAL A CA 1
ATOM 1143 C C . VAL A 1 144 ? -17.388 5.744 6.897 1.00 74.81 144 VAL A C 1
ATOM 1145 O O . VAL A 1 144 ? -17.632 6.922 7.128 1.00 74.81 144 VAL A O 1
ATOM 1148 N N . ARG A 1 145 ? -18.300 4.932 6.347 1.00 79.69 145 ARG A N 1
ATOM 1149 C CA . ARG A 1 145 ? -19.649 5.362 5.936 1.00 79.69 145 ARG A CA 1
ATOM 1150 C C . ARG A 1 145 ? -20.605 5.589 7.106 1.00 79.69 145 ARG A C 1
ATOM 1152 O O . ARG A 1 145 ? -21.664 6.174 6.912 1.00 79.69 145 ARG A O 1
ATOM 1159 N N . PHE A 1 146 ? -20.255 5.082 8.285 1.00 82.19 146 PHE A N 1
ATOM 1160 C CA . PHE A 1 146 ? -21.028 5.219 9.516 1.00 82.19 146 PHE A CA 1
ATOM 1161 C C . PHE A 1 146 ? -20.508 6.354 10.401 1.00 82.19 146 PHE A C 1
ATOM 1163 O O . PHE A 1 146 ? -21.101 6.609 11.448 1.00 82.19 146 PHE A O 1
ATOM 1170 N N . LEU A 1 147 ? -19.417 7.025 10.007 1.00 82.88 147 LEU A N 1
ATOM 1171 C CA . LEU A 1 147 ? -18.943 8.208 10.713 1.00 82.88 147 LEU A CA 1
ATOM 1172 C C . LEU A 1 147 ? -19.970 9.341 10.564 1.00 82.88 147 LEU A C 1
ATOM 1174 O O . LEU A 1 147 ? -20.401 9.621 9.445 1.00 82.88 147 LEU A O 1
ATOM 1178 N N . PRO A 1 148 ? -20.374 9.984 11.670 1.00 82.81 148 PRO A N 1
ATOM 1179 C CA . PRO A 1 148 ? -21.289 11.113 11.620 1.00 82.81 148 PRO A CA 1
ATOM 1180 C C . PRO A 1 148 ? -20.601 12.349 11.028 1.00 82.81 148 PRO A C 1
ATOM 1182 O O . PRO A 1 148 ? -19.400 12.547 11.208 1.00 82.81 148 PRO A O 1
ATOM 1185 N N . ASP A 1 149 ? -21.383 13.239 10.411 1.00 83.50 149 ASP A N 1
ATOM 1186 C CA . ASP A 1 149 ? -20.892 14.507 9.841 1.00 83.50 149 ASP A CA 1
ATOM 1187 C C . ASP A 1 149 ? -20.235 15.436 10.883 1.00 83.50 149 ASP A C 1
ATOM 1189 O O . ASP A 1 149 ? -19.543 16.389 10.530 1.00 83.50 149 ASP A O 1
ATOM 1193 N N . THR A 1 150 ? -20.420 15.149 12.177 1.00 83.50 150 THR A N 1
ATOM 1194 C CA . THR A 1 150 ? -19.758 15.833 13.297 1.00 83.50 150 THR A CA 1
ATOM 1195 C C . THR A 1 150 ? -18.277 15.477 13.444 1.00 83.50 150 THR A C 1
ATOM 1197 O O . THR A 1 150 ? -17.593 16.126 14.227 1.00 83.50 150 THR A O 1
ATOM 1200 N N . MET A 1 151 ? -17.768 14.495 12.688 1.00 86.38 151 MET A N 1
ATOM 1201 C CA . MET A 1 151 ? -16.364 14.062 12.692 1.00 86.38 151 MET A CA 1
ATOM 1202 C C . MET A 1 151 ? -15.659 14.315 11.338 1.00 86.38 151 MET A C 1
ATOM 1204 O O . MET A 1 151 ? -15.168 13.379 10.689 1.00 86.38 151 MET A O 1
ATOM 1208 N N . PRO A 1 152 ? -15.632 15.566 10.838 1.00 83.69 152 PRO A N 1
ATOM 1209 C CA . PRO A 1 152 ? -15.136 15.876 9.500 1.00 83.69 152 PRO A CA 1
ATOM 1210 C C . PRO A 1 152 ? -13.636 15.606 9.317 1.00 83.69 152 PRO A C 1
ATOM 1212 O O . PRO A 1 152 ? -13.206 15.288 8.201 1.00 83.69 152 PRO A O 1
ATOM 1215 N N . GLN A 1 153 ? -12.818 15.716 10.367 1.00 84.12 153 GLN A N 1
ATOM 1216 C CA . GLN A 1 153 ? -11.376 15.480 10.270 1.00 84.12 153 GLN A CA 1
ATOM 1217 C C . GLN A 1 153 ? -11.075 13.985 10.119 1.00 84.12 153 GLN A C 1
ATOM 1219 O O . GLN A 1 153 ? -10.255 13.607 9.277 1.00 84.12 153 GLN A O 1
ATOM 1224 N N . LEU A 1 154 ? -11.781 13.125 10.857 1.00 80.81 154 LEU A N 1
ATOM 1225 C CA . LEU A 1 154 ? -11.714 11.671 10.719 1.00 80.81 154 LEU A CA 1
ATOM 1226 C C . LEU A 1 154 ? -12.210 11.216 9.346 1.00 80.81 154 LEU A C 1
ATOM 1228 O O . LEU A 1 154 ? -11.532 10.417 8.699 1.00 80.81 154 LEU A O 1
ATOM 1232 N N . ILE A 1 155 ? -13.332 11.764 8.862 1.00 82.81 155 ILE A N 1
ATOM 1233 C CA . ILE A 1 155 ? -13.847 11.486 7.510 1.00 82.81 155 ILE A CA 1
ATOM 1234 C C . ILE A 1 155 ? -12.801 11.862 6.456 1.00 82.81 155 ILE A C 1
ATOM 1236 O O . ILE A 1 155 ? -12.500 11.071 5.561 1.00 82.81 155 ILE A O 1
ATOM 1240 N N . THR A 1 156 ? -12.191 13.042 6.584 1.00 81.75 156 THR A N 1
ATOM 1241 C CA . THR A 1 156 ? -11.163 13.523 5.650 1.00 81.75 156 THR A CA 1
ATOM 1242 C C . THR A 1 156 ? -9.922 12.631 5.662 1.00 81.75 156 THR A C 1
ATOM 1244 O O . THR A 1 156 ? -9.422 12.260 4.599 1.00 81.75 156 THR A O 1
ATOM 1247 N N . GLN A 1 157 ? -9.430 12.234 6.839 1.00 76.00 157 GLN A N 1
ATOM 1248 C CA . GLN A 1 157 ? -8.278 11.330 6.946 1.00 76.00 157 GLN A CA 1
ATOM 1249 C C . GLN A 1 157 ? -8.583 9.939 6.390 1.00 76.00 157 GLN A C 1
ATOM 1251 O O . GLN A 1 157 ? -7.757 9.359 5.676 1.00 76.00 157 GLN A O 1
ATOM 1256 N N . ALA A 1 158 ? -9.775 9.416 6.670 1.00 75.62 158 ALA A N 1
ATOM 1257 C CA . ALA A 1 158 ? -10.219 8.138 6.148 1.00 75.62 158 ALA A CA 1
ATOM 1258 C C . ALA A 1 158 ? -10.333 8.175 4.618 1.00 75.62 158 ALA A C 1
ATOM 1260 O O . ALA A 1 158 ? -9.806 7.288 3.952 1.00 75.62 158 ALA A O 1
ATOM 1261 N N . ALA A 1 159 ? -10.913 9.235 4.050 1.00 73.81 159 ALA A N 1
ATOM 1262 C CA . ALA A 1 159 ? -11.013 9.435 2.607 1.00 73.81 159 ALA A CA 1
ATOM 1263 C C . ALA A 1 159 ? -9.637 9.561 1.937 1.00 73.81 159 ALA A C 1
ATOM 1265 O O . ALA A 1 159 ? -9.390 8.915 0.922 1.00 73.81 159 ALA A O 1
ATOM 1266 N N . GLN A 1 160 ? -8.716 10.337 2.516 1.00 70.88 160 GLN A N 1
ATOM 1267 C CA . GLN A 1 160 ? -7.342 10.470 2.013 1.00 70.88 160 GLN A CA 1
ATOM 1268 C C . GLN A 1 160 ? -6.560 9.156 2.074 1.00 70.88 160 GLN A C 1
ATOM 1270 O O . GLN A 1 160 ? -5.683 8.922 1.249 1.00 70.88 160 GLN A O 1
ATOM 1275 N N . THR A 1 161 ? -6.854 8.301 3.051 1.00 68.31 161 THR A N 1
ATOM 1276 C CA . THR A 1 161 ? -6.166 7.017 3.182 1.00 68.31 161 THR A CA 1
ATOM 1277 C C . THR A 1 161 ? -6.793 5.953 2.288 1.00 68.31 161 THR A C 1
ATOM 1279 O O . THR A 1 161 ? -6.070 5.207 1.636 1.00 68.31 161 THR A O 1
ATOM 1282 N N . LEU A 1 162 ? -8.124 5.921 2.176 1.00 66.06 162 LEU A N 1
ATOM 1283 C CA . LEU A 1 162 ? -8.844 5.050 1.246 1.00 66.06 162 LEU A CA 1
ATOM 1284 C C . LEU A 1 162 ? -8.583 5.424 -0.217 1.00 66.06 162 LEU A C 1
ATOM 1286 O O . LEU A 1 162 ? -8.515 4.531 -1.057 1.00 66.06 162 LEU A O 1
ATOM 1290 N N . SER A 1 163 ? -8.372 6.704 -0.540 1.00 65.69 163 SER A N 1
ATOM 1291 C CA . SER A 1 163 ? -8.042 7.134 -1.905 1.00 65.69 163 SER A CA 1
ATOM 1292 C C . SER A 1 163 ? -6.694 6.593 -2.387 1.00 65.69 163 SER A C 1
ATOM 1294 O O . SER A 1 163 ? -6.560 6.325 -3.580 1.00 65.69 163 SER A O 1
ATOM 1296 N N . MET A 1 164 ? -5.749 6.307 -1.478 1.00 64.56 164 MET A N 1
ATOM 1297 C CA . MET A 1 164 ? -4.501 5.598 -1.810 1.00 64.56 164 MET A CA 1
ATOM 1298 C C . MET A 1 164 ? -4.749 4.170 -2.323 1.00 64.56 164 MET A C 1
ATOM 1300 O O . MET A 1 164 ? -3.909 3.616 -3.026 1.00 64.56 164 MET A O 1
ATOM 1304 N N . PHE A 1 165 ? -5.908 3.589 -2.006 1.00 60.72 165 PHE A N 1
ATOM 1305 C CA . PHE A 1 165 ? -6.338 2.263 -2.457 1.00 60.72 165 PHE A CA 1
ATOM 1306 C C . PHE A 1 165 ? -7.519 2.316 -3.443 1.00 60.72 165 PHE A C 1
ATOM 1308 O O . PHE A 1 165 ? -7.925 1.279 -3.978 1.00 60.72 165 PHE A O 1
ATOM 1315 N N . GLY A 1 166 ? -8.078 3.502 -3.706 1.00 51.78 166 GLY A N 1
ATOM 1316 C CA . GLY A 1 166 ? -9.322 3.690 -4.456 1.00 51.78 166 GLY A CA 1
ATOM 1317 C C . GLY A 1 166 ? -9.241 3.258 -5.923 1.00 51.78 166 GLY A C 1
ATOM 1318 O O . GLY A 1 166 ? -10.206 2.700 -6.444 1.00 51.78 166 GLY A O 1
ATOM 1319 N N . SER A 1 167 ? -8.083 3.415 -6.578 1.00 50.06 167 SER A N 1
ATOM 1320 C CA . SER A 1 167 ? -7.869 2.926 -7.953 1.00 50.06 167 SER A CA 1
ATOM 1321 C C . SER A 1 167 ? -7.838 1.395 -8.048 1.00 50.06 167 SER A C 1
ATOM 1323 O O . SER A 1 167 ? -8.129 0.837 -9.104 1.00 50.06 167 SER A O 1
ATOM 1325 N N . THR A 1 168 ? -7.522 0.703 -6.951 1.00 48.88 168 THR A N 1
ATOM 1326 C CA . THR A 1 168 ? -7.584 -0.761 -6.822 1.00 48.88 168 THR A CA 1
ATOM 1327 C C . THR A 1 168 ? -8.996 -1.249 -6.496 1.00 48.88 168 THR A C 1
ATOM 1329 O O . THR A 1 168 ? -9.454 -2.201 -7.123 1.00 48.88 168 THR A O 1
ATOM 1332 N N . TYR A 1 169 ? -9.711 -0.571 -5.592 1.00 39.91 169 TYR A N 1
ATOM 1333 C CA . TYR A 1 169 ? -11.042 -0.982 -5.122 1.00 39.91 169 TYR A CA 1
ATOM 1334 C C . TYR A 1 169 ? -12.128 -0.857 -6.207 1.00 39.91 169 TYR A C 1
ATOM 1336 O O . TYR A 1 169 ? -12.855 -1.813 -6.467 1.00 39.91 169 TYR A O 1
ATOM 1344 N N . LEU A 1 170 ? -12.179 0.277 -6.923 1.00 37.69 170 LEU A N 1
ATOM 1345 C CA . LEU A 1 170 ? -13.109 0.479 -8.051 1.00 37.69 170 LEU A CA 1
ATOM 1346 C C . LEU A 1 170 ? -12.844 -0.487 -9.214 1.00 37.69 170 LEU A C 1
ATOM 1348 O O . LEU A 1 170 ? -13.768 -0.883 -9.917 1.00 37.69 170 LEU A O 1
ATOM 1352 N N . CYS A 1 171 ? -11.585 -0.885 -9.415 1.00 36.16 171 CYS A N 1
ATOM 1353 C CA . CYS A 1 171 ? -11.219 -1.850 -10.447 1.00 36.16 171 CYS A CA 1
ATOM 1354 C C . CYS A 1 171 ? -11.741 -3.253 -10.101 1.00 36.16 171 CYS A C 1
ATOM 1356 O O . CYS A 1 171 ? -12.279 -3.932 -10.962 1.00 36.16 171 CYS A O 1
ATOM 1358 N N . GLU A 1 172 ? -11.610 -3.699 -8.852 1.00 38.44 172 GLU A N 1
ATOM 1359 C CA . GLU A 1 172 ? -12.006 -5.059 -8.455 1.00 38.44 172 GLU A CA 1
ATOM 1360 C C . GLU A 1 172 ? -13.530 -5.247 -8.357 1.00 38.44 172 GLU A C 1
ATOM 1362 O O . GLU A 1 172 ? -14.017 -6.338 -8.647 1.00 38.44 172 GLU A O 1
ATOM 1367 N N . GLN A 1 173 ? -14.288 -4.181 -8.069 1.00 35.94 173 GLN A N 1
ATOM 1368 C CA . GLN A 1 173 ? -15.760 -4.188 -8.076 1.00 35.94 173 GLN A CA 1
ATOM 1369 C C . GLN A 1 173 ? -16.381 -4.198 -9.485 1.00 35.94 173 GLN A C 1
ATOM 1371 O O . GLN A 1 173 ? -17.530 -4.591 -9.641 1.00 35.94 173 GLN A O 1
ATOM 1376 N N . LEU A 1 174 ? -15.634 -3.765 -10.507 1.00 30.19 174 LEU A N 1
ATOM 1377 C CA . LEU A 1 174 ? -16.058 -3.807 -11.915 1.00 30.19 174 LEU A CA 1
ATOM 1378 C C . LEU A 1 174 ? -15.705 -5.131 -12.614 1.00 30.19 174 LEU A C 1
ATOM 1380 O O . LEU A 1 174 ? -16.191 -5.382 -13.715 1.00 30.19 174 LEU A O 1
ATOM 1384 N N . PHE A 1 175 ? -14.852 -5.960 -12.001 1.00 34.22 175 PHE A N 1
ATOM 1385 C CA . PHE A 1 175 ? -14.375 -7.233 -12.561 1.00 34.22 175 PHE A CA 1
ATOM 1386 C C . PHE A 1 175 ? -14.704 -8.465 -11.692 1.00 34.22 175 PHE A C 1
ATOM 1388 O O . PHE A 1 175 ? -14.190 -9.547 -11.984 1.00 34.22 175 PHE A O 1
ATOM 1395 N N . SER A 1 176 ? -15.540 -8.315 -10.657 1.00 33.12 176 SER A N 1
ATOM 1396 C CA . SER A 1 176 ? -16.202 -9.419 -9.931 1.00 33.12 176 SER A CA 1
ATOM 1397 C C . SER A 1 176 ? -17.686 -9.440 -10.262 1.00 33.12 176 SER A C 1
ATOM 1399 O O . SER A 1 176 ? -18.241 -10.556 -10.341 1.00 33.12 176 SER A O 1
#

Organism: Tetraodon nigroviridis (NCBI:txid99883)